Protein AF-A0A963I934-F1 (afdb_monomer)

Secondary structure (DSSP, 8-state):
---SS-S---S-SEE-GGGSEEEEE-SS-EETT------SHHHHHHHEEEEEEEEEEETTTTEEEEEEEEEEEE-SSEEEEEEE--GGGTTEEEEEEE-TT-----GGGTPPPHHHHSS-SS-EEEEEEEHHHHHHHHHTT-SEEETTEEEE-HHHHHHTT-EEEEEE-

pLDDT: mean 95.58, std 4.08, range [68.38, 98.81]

Nearest PDB structures (foldseek):
  2iwk-assembly1_B  TM=8.398E-01  e=1.180E-05  Achromobacter cycloclastes
  1fwx-assembly2_D  TM=7.943E-01  e=3.917E-06  Paracoccus denitrificans
  6y71-assembly1_A  TM=7.913E-01  e=1.051E-05  Stutzerimonas stutzeri
  6y7d-assembly1_B  TM=7.903E-01  e=2.509E-05  Stutzerimonas stutzeri

Solvent-accessible surface area (backbone atoms only — not comparable to full-atom values): 9008 Å² total; per-residue (Å²): 133,82,63,68,49,48,91,37,74,60,8,47,93,31,48,33,76,92,48,50,24,41,40,43,18,15,31,52,44,35,34,56,83,69,60,90,69,77,90,42,70,69,48,43,67,75,46,29,30,16,33,42,33,39,39,22,42,37,75,92,78,72,40,74,36,73,90,72,18,38,31,48,43,39,69,47,26,24,26,36,54,47,45,47,33,60,78,96,41,52,49,33,32,41,32,37,39,43,28,67,70,54,60,80,65,45,49,95,75,74,42,60,54,59,68,61,42,35,56,72,59,91,54,31,39,32,38,42,30,33,53,53,59,46,50,51,40,47,75,70,64,74,44,46,70,52,82,85,33,42,32,36,49,52,70,54,27,58,76,70,69,27,60,45,80,41,84,37,118

Sequence (169 aa):
VQNPLFRSDHGGAFVTPNTEYVVEAAQYPAPLDRKYRPLNQANFNAHWRGGVTYHRFDRDKGRIDPERSFTVVAPPYWQDLSDAGKGESFGFSFTNSLCSERYVGGIEQGRPPYEAGCSARDTDFLHVIDWKKAEAVVAAGKATKINGHWTIPLELSVKEGLLYLIPEA

Foldseek 3Di:
DDDLFADAWAQDQAAAVVRQWGKTWAQAWDFRLNDDDDQDPVCLQPGTWTWMKTFGADVVVRGTDQLLIEIEIHHRFRWHHKYADDDVRHQKIKIWTWQQLSDRDDVVVVDDDPVCSRVVDPWGWIKIFRVVLVSVCVVVVVFDDRSNGTYQYPVNCVVSVGIDIDTDD

Structure (mmCIF, N/CA/C/O backbone):
data_AF-A0A963I934-F1
#
_entry.id   AF-A0A963I934-F1
#
loop_
_atom_site.group_PDB
_atom_site.id
_atom_site.type_symbol
_atom_site.label_atom_id
_atom_site.label_alt_id
_atom_site.label_comp_id
_atom_site.label_asym_id
_atom_site.label_entity_id
_atom_site.label_seq_id
_atom_site.pdbx_PDB_ins_code
_atom_site.Cartn_x
_atom_site.Cartn_y
_atom_site.Cartn_z
_atom_site.occupancy
_atom_site.B_iso_or_equiv
_atom_site.auth_seq_id
_atom_site.auth_comp_id
_atom_site.auth_asym_id
_atom_site.auth_atom_id
_atom_site.pdbx_PDB_model_num
ATOM 1 N N . VAL A 1 1 ? -6.078 -14.825 7.018 1.00 80.81 1 VAL A N 1
ATOM 2 C CA . VAL A 1 1 ? -7.151 -14.566 6.023 1.00 80.81 1 VAL A CA 1
ATOM 3 C C . VAL A 1 1 ? -6.456 -14.300 4.699 1.00 80.81 1 VAL A C 1
ATOM 5 O O . VAL A 1 1 ? -5.396 -13.699 4.741 1.00 80.81 1 VAL A O 1
ATOM 8 N N . GLN A 1 2 ? -6.953 -14.790 3.561 1.00 88.81 2 GLN A N 1
ATOM 9 C CA . GLN A 1 2 ? -6.314 -14.492 2.272 1.00 88.81 2 GLN A CA 1
ATOM 10 C C . GLN A 1 2 ? -6.700 -13.082 1.815 1.00 88.81 2 GLN A C 1
ATOM 12 O O . GLN A 1 2 ? -7.890 -12.768 1.792 1.00 88.81 2 GLN A O 1
ATOM 17 N N . ASN A 1 3 ? -5.724 -12.264 1.412 1.00 93.50 3 ASN A N 1
ATOM 18 C CA . ASN A 1 3 ? -6.008 -10.960 0.827 1.00 93.50 3 ASN A CA 1
ATOM 19 C C . ASN A 1 3 ? -6.794 -11.119 -0.499 1.00 93.50 3 ASN A C 1
ATOM 21 O O . ASN A 1 3 ? -6.364 -11.858 -1.398 1.00 93.50 3 ASN A O 1
ATOM 25 N N . PRO A 1 4 ? -7.960 -10.461 -0.642 1.00 94.19 4 PRO A N 1
ATOM 26 C CA . PRO A 1 4 ? -8.814 -10.595 -1.822 1.00 94.19 4 PRO A CA 1
ATOM 27 C C . PRO A 1 4 ? -8.284 -9.844 -3.050 1.00 94.19 4 PRO A C 1
ATOM 29 O O . PRO A 1 4 ? -8.747 -10.105 -4.161 1.00 94.19 4 PRO A O 1
ATOM 32 N N . LEU A 1 5 ? -7.314 -8.942 -2.892 1.00 95.69 5 LEU A N 1
ATOM 33 C CA . LEU A 1 5 ? -6.742 -8.144 -3.978 1.00 95.69 5 LEU A CA 1
ATOM 34 C C . LEU A 1 5 ? -5.327 -8.597 -4.326 1.00 95.69 5 LEU A C 1
ATOM 36 O O . LEU A 1 5 ? -5.043 -8.900 -5.486 1.00 95.69 5 LEU A O 1
ATOM 40 N N . PHE A 1 6 ? -4.461 -8.705 -3.323 1.00 94.50 6 PHE A N 1
ATOM 41 C CA . PHE A 1 6 ? -3.043 -8.980 -3.521 1.00 94.50 6 PHE A CA 1
ATOM 42 C C . PHE A 1 6 ? -2.694 -10.446 -3.260 1.00 94.50 6 PHE A C 1
ATOM 44 O O . PHE A 1 6 ? -3.442 -11.202 -2.637 1.00 94.50 6 PHE A O 1
ATOM 51 N N . ARG A 1 7 ? -1.567 -10.879 -3.831 1.00 89.88 7 ARG A N 1
ATOM 52 C CA . ARG A 1 7 ? -1.010 -12.231 -3.641 1.00 89.88 7 ARG A CA 1
ATOM 53 C C . ARG A 1 7 ? 0.311 -12.221 -2.874 1.00 89.88 7 ARG A C 1
ATOM 55 O O . ARG A 1 7 ? 0.792 -13.293 -2.532 1.00 89.88 7 ARG A O 1
A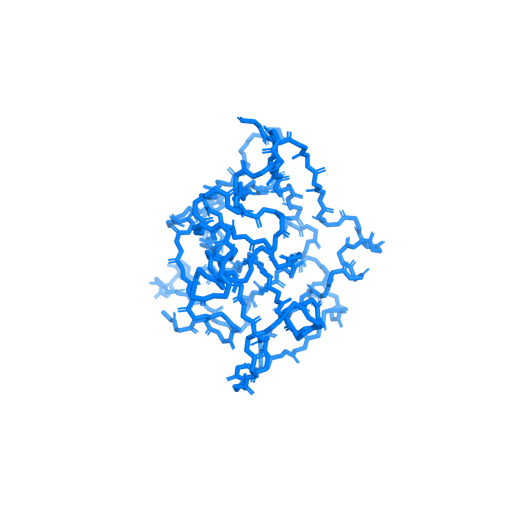TOM 62 N N . SER A 1 8 ? 0.879 -11.036 -2.666 1.00 92.25 8 SER A N 1
ATOM 63 C CA . SER A 1 8 ? 2.125 -10.813 -1.946 1.00 92.25 8 SER A CA 1
ATOM 64 C C . SER A 1 8 ? 1.827 -9.992 -0.698 1.00 92.25 8 SER A C 1
ATOM 66 O O . SER A 1 8 ? 1.044 -9.044 -0.780 1.00 92.25 8 SER A O 1
ATOM 68 N N . ASP A 1 9 ? 2.451 -10.379 0.406 1.00 90.44 9 ASP A N 1
ATOM 69 C CA . ASP A 1 9 ? 2.428 -9.720 1.708 1.00 90.44 9 ASP A CA 1
ATOM 70 C C . ASP A 1 9 ? 3.875 -9.667 2.209 1.00 90.44 9 ASP A C 1
ATOM 72 O O . ASP A 1 9 ? 4.613 -10.648 2.071 1.00 90.44 9 ASP A O 1
ATOM 76 N N . HIS A 1 10 ? 4.281 -8.521 2.746 1.00 90.75 10 HIS A N 1
ATOM 77 C CA . HIS A 1 10 ? 5.603 -8.349 3.341 1.00 90.75 10 HIS A CA 1
ATOM 78 C C . HIS A 1 10 ? 5.625 -7.368 4.500 1.00 90.75 10 HIS A C 1
ATOM 80 O O . HIS A 1 10 ? 6.384 -7.597 5.436 1.00 90.75 10 HIS A O 1
ATOM 86 N N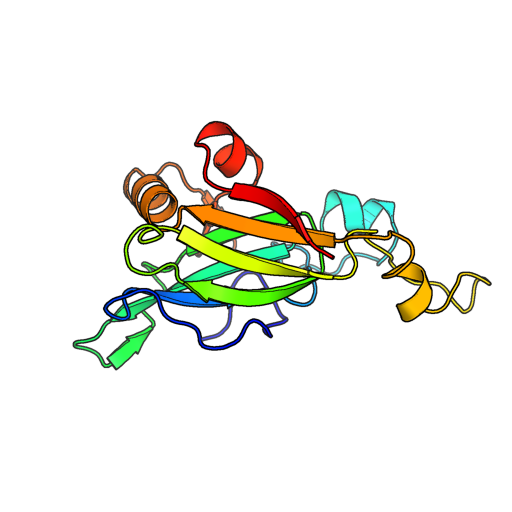 . GLY A 1 11 ? 4.811 -6.305 4.450 1.00 76.56 11 GLY A N 1
ATOM 87 C CA . GLY A 1 11 ? 4.990 -5.085 5.247 1.00 76.56 11 GLY A CA 1
ATOM 88 C C . GLY A 1 11 ? 4.933 -5.190 6.768 1.00 76.56 11 GLY A C 1
ATOM 89 O O . GLY A 1 11 ? 4.921 -4.159 7.429 1.00 76.56 11 GLY A O 1
ATOM 90 N N . GLY A 1 12 ? 4.950 -6.403 7.315 1.00 73.88 12 GLY A N 1
ATOM 91 C CA . GLY A 1 12 ? 5.021 -6.736 8.725 1.00 73.88 12 GLY A CA 1
ATOM 92 C C . GLY A 1 12 ? 3.654 -6.701 9.393 1.00 73.88 12 GLY A C 1
ATOM 93 O O . GLY A 1 12 ? 2.728 -6.044 8.935 1.00 73.88 12 GLY A O 1
ATOM 94 N N . ALA A 1 13 ? 3.520 -7.401 10.521 1.00 77.81 13 ALA A N 1
ATOM 95 C CA . ALA A 1 13 ? 2.281 -7.438 11.299 1.00 77.81 13 ALA A CA 1
ATOM 96 C C . ALA A 1 13 ? 2.137 -6.200 12.208 1.00 77.81 13 ALA A C 1
ATOM 98 O O . ALA A 1 13 ? 1.982 -6.321 13.426 1.00 77.81 13 ALA A O 1
ATOM 99 N N . PHE A 1 14 ? 2.228 -5.001 11.630 1.00 92.38 14 PHE A N 1
ATOM 100 C CA . PHE A 1 14 ? 2.048 -3.754 12.370 1.00 92.38 14 PHE A CA 1
ATOM 101 C C . PHE A 1 14 ? 0.572 -3.523 12.667 1.00 92.38 14 PHE A C 1
ATOM 103 O O . PHE A 1 14 ? -0.314 -3.919 11.908 1.00 92.38 14 PHE A O 1
ATOM 110 N N . VAL A 1 15 ? 0.298 -2.883 13.799 1.00 95.31 15 VAL A N 1
ATOM 111 C CA . VAL A 1 15 ? -1.068 -2.655 14.262 1.00 95.31 15 VAL A CA 1
ATOM 112 C C . VAL A 1 15 ? -1.277 -1.196 14.602 1.00 95.31 15 VAL A C 1
ATOM 114 O O . VAL A 1 15 ? -0.406 -0.547 15.185 1.00 95.31 15 VAL A O 1
ATOM 117 N N . THR A 1 16 ? -2.455 -0.679 14.270 1.00 96.38 16 THR A N 1
ATOM 118 C CA . THR A 1 16 ? -2.857 0.650 14.731 1.00 96.38 16 THR A CA 1
ATOM 119 C C . THR A 1 16 ? -2.993 0.667 16.255 1.00 96.38 16 THR A C 1
ATOM 121 O O . THR A 1 16 ? -3.159 -0.392 16.879 1.00 96.38 16 THR A O 1
ATOM 124 N N . PRO A 1 17 ? -2.945 1.845 16.904 1.00 95.00 17 PRO A N 1
ATOM 125 C CA . PRO A 1 17 ? -3.209 1.932 18.335 1.00 95.00 17 PRO A CA 1
ATOM 126 C C . PRO A 1 17 ? -4.549 1.287 18.702 1.00 95.00 17 PRO A C 1
ATOM 128 O O . PRO A 1 17 ? -5.512 1.343 17.942 1.00 95.00 17 PRO A O 1
ATOM 131 N N . ASN A 1 18 ? -4.581 0.618 19.856 1.00 93.38 18 ASN A N 1
ATOM 132 C CA . ASN A 1 18 ? -5.672 -0.263 20.296 1.00 93.38 18 ASN A CA 1
ATOM 133 C C . ASN A 1 18 ? -5.931 -1.496 19.412 1.00 93.38 18 ASN A C 1
ATOM 135 O O . ASN A 1 18 ? -6.910 -2.208 19.653 1.00 93.38 18 ASN A O 1
ATOM 139 N N . THR A 1 19 ? -5.048 -1.798 18.457 1.00 94.88 19 THR A N 1
ATOM 140 C CA . THR A 1 19 ? -5.185 -2.929 17.528 1.00 94.88 19 THR A CA 1
ATOM 141 C C . THR A 1 19 ? -6.525 -2.870 16.799 1.00 94.88 19 THR A C 1
ATOM 143 O O . THR A 1 19 ? -7.233 -3.865 16.699 1.00 94.88 19 THR A O 1
ATOM 146 N N . GLU A 1 20 ? -6.925 -1.682 16.337 1.00 96.12 20 GLU A N 1
ATOM 147 C CA . GLU A 1 20 ? -8.139 -1.566 15.522 1.00 96.12 20 GLU A CA 1
ATOM 148 C C . GLU A 1 20 ? -7.934 -2.258 14.172 1.00 96.12 20 GLU A C 1
ATOM 150 O O . GLU A 1 20 ? -8.813 -2.978 13.705 1.00 96.12 20 GLU A O 1
ATOM 155 N N . TYR A 1 21 ? -6.751 -2.091 13.582 1.00 97.19 21 TYR A N 1
ATOM 156 C CA . TYR A 1 21 ? -6.379 -2.708 12.320 1.00 97.19 21 TYR A CA 1
ATOM 157 C C . TYR A 1 21 ? -5.005 -3.368 12.406 1.00 97.19 21 TYR A C 1
ATOM 159 O O . TYR A 1 21 ? -4.090 -2.832 13.031 1.00 97.19 21 TYR A O 1
ATOM 167 N N . VAL A 1 22 ? -4.873 -4.511 11.735 1.00 96.25 22 VAL A N 1
ATOM 168 C CA . VAL A 1 22 ? -3.590 -5.092 11.326 1.00 96.25 22 VAL A CA 1
ATOM 169 C C . VAL A 1 22 ? -3.295 -4.589 9.916 1.00 96.25 22 VAL A C 1
ATOM 171 O O . VAL A 1 22 ? -4.159 -4.670 9.042 1.00 96.25 22 VAL A O 1
ATOM 174 N N . VAL A 1 23 ? -2.108 -4.037 9.704 1.00 96.19 23 VAL A N 1
ATOM 175 C CA . VAL A 1 23 ? -1.697 -3.438 8.433 1.00 96.19 23 VAL A CA 1
ATOM 176 C C . VAL A 1 23 ? -0.974 -4.492 7.595 1.00 96.19 23 VAL A C 1
ATOM 178 O O . VAL A 1 23 ? -0.084 -5.164 8.096 1.00 96.19 23 VAL A O 1
ATOM 181 N N . GLU A 1 24 ? -1.368 -4.642 6.333 1.00 95.62 24 GLU A N 1
ATOM 182 C CA . GLU A 1 24 ? -0.752 -5.551 5.359 1.00 95.62 24 GLU A CA 1
ATOM 183 C C . GLU A 1 24 ? -0.411 -4.766 4.085 1.00 95.62 24 GLU A C 1
ATOM 185 O O . GLU A 1 24 ? -1.310 -4.215 3.443 1.00 95.62 24 GLU A O 1
ATOM 190 N N . ALA A 1 25 ? 0.863 -4.718 3.698 1.00 95.88 25 ALA A N 1
ATOM 191 C CA . ALA A 1 25 ? 1.311 -4.026 2.489 1.00 95.88 25 ALA A CA 1
ATOM 192 C C . ALA A 1 25 ? 1.702 -5.010 1.378 1.00 95.88 25 ALA A C 1
ATOM 194 O O . ALA A 1 25 ? 2.336 -6.038 1.626 1.00 95.88 25 ALA A O 1
ATOM 195 N N . ALA A 1 26 ? 1.335 -4.675 0.139 1.00 95.19 26 ALA A N 1
ATOM 196 C CA . ALA A 1 26 ? 1.604 -5.511 -1.024 1.00 95.19 26 ALA A CA 1
ATOM 197 C C . ALA A 1 26 ? 3.031 -5.308 -1.561 1.00 95.19 26 ALA A C 1
ATOM 199 O O . ALA A 1 26 ? 3.281 -4.370 -2.317 1.00 95.19 26 ALA A O 1
ATOM 200 N N . GLN A 1 27 ? 3.947 -6.234 -1.256 1.00 95.44 27 GLN A N 1
ATOM 201 C CA . GLN A 1 27 ? 5.328 -6.141 -1.755 1.00 95.44 27 GLN A CA 1
ATOM 202 C C . GLN A 1 27 ? 5.429 -6.161 -3.258 1.00 95.44 27 GLN A C 1
ATOM 204 O O . GLN A 1 27 ? 6.128 -5.351 -3.845 1.00 95.44 27 GLN A O 1
ATOM 209 N N . TYR A 1 28 ? 4.711 -7.074 -3.898 1.00 95.44 28 TYR A N 1
ATOM 210 C CA . TYR A 1 28 ? 4.668 -7.109 -5.346 1.00 95.44 28 TYR A CA 1
ATOM 211 C C . TYR A 1 28 ? 3.287 -6.663 -5.799 1.00 95.44 28 TYR A C 1
ATOM 213 O O . TYR A 1 28 ? 2.288 -7.277 -5.399 1.00 95.44 28 TYR A O 1
ATOM 221 N N . PRO A 1 29 ? 3.205 -5.623 -6.646 1.00 96.0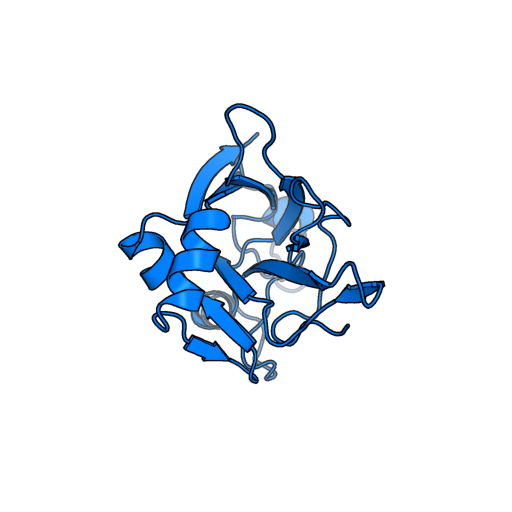0 29 PRO A N 1
ATOM 222 C CA . PRO A 1 29 ? 1.932 -5.171 -7.156 1.00 96.00 29 PRO A CA 1
ATOM 223 C C . PRO A 1 29 ? 1.312 -6.264 -8.028 1.00 96.00 29 PRO A C 1
ATOM 225 O O . PRO A 1 29 ? 1.998 -7.113 -8.607 1.00 96.00 29 PRO A O 1
ATOM 228 N N . ALA A 1 30 ? -0.008 -6.232 -8.159 1.00 95.81 30 ALA A N 1
ATOM 229 C CA . ALA A 1 30 ? -0.749 -7.208 -8.946 1.00 95.81 30 ALA A CA 1
ATOM 230 C C . ALA A 1 30 ? -1.968 -6.565 -9.621 1.00 95.81 30 ALA A C 1
ATOM 232 O O . ALA A 1 30 ? -2.429 -5.502 -9.192 1.00 95.81 30 ALA A O 1
ATOM 233 N N . PRO A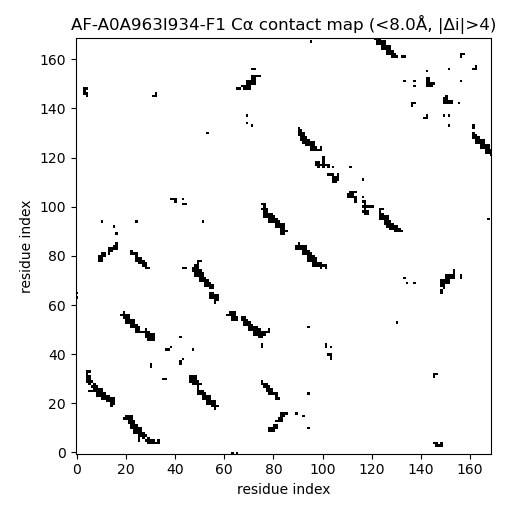 1 31 ? -2.533 -7.196 -10.665 1.00 96.38 31 PRO A N 1
ATOM 234 C CA . PRO A 1 31 ? -3.866 -6.853 -11.137 1.00 96.38 31 PRO A CA 1
ATOM 235 C C . PRO A 1 31 ? -4.906 -7.112 -10.042 1.00 96.38 31 PRO A C 1
ATOM 237 O O . PRO A 1 31 ? -5.045 -8.243 -9.573 1.00 96.38 31 PRO A O 1
ATOM 240 N N . LEU A 1 32 ? -5.662 -6.079 -9.658 1.00 95.31 32 LEU A N 1
ATOM 241 C CA . LEU A 1 32 ? -6.664 -6.164 -8.580 1.00 95.31 32 LEU A CA 1
ATOM 242 C C . LEU A 1 32 ? -7.808 -7.146 -8.899 1.00 95.31 32 LEU A C 1
ATOM 244 O O . LEU A 1 32 ? -8.451 -7.684 -8.001 1.00 95.31 32 LEU A O 1
ATOM 248 N N . ASP A 1 33 ? -8.044 -7.422 -10.184 1.00 92.94 33 ASP A N 1
ATOM 249 C CA . ASP A 1 33 ? -9.013 -8.420 -10.652 1.00 92.94 33 ASP A CA 1
ATOM 250 C C . ASP A 1 33 ? -8.495 -9.868 -10.571 1.00 92.94 33 ASP A C 1
ATOM 252 O O . ASP A 1 33 ? -9.217 -10.803 -10.919 1.00 92.94 33 ASP A O 1
ATOM 256 N N . ARG A 1 34 ? -7.242 -10.058 -10.131 1.00 92.25 34 ARG A N 1
ATOM 257 C CA . ARG A 1 34 ? -6.529 -11.338 -10.000 1.00 92.25 34 ARG A CA 1
ATOM 258 C C . ARG A 1 34 ? -6.405 -12.141 -11.297 1.00 92.25 34 ARG A C 1
ATOM 260 O O . ARG A 1 34 ? -6.003 -13.311 -11.235 1.00 92.25 34 ARG A O 1
ATOM 267 N N . LYS A 1 35 ? -6.720 -11.547 -12.450 1.00 93.06 35 LYS A N 1
ATOM 268 C CA . LYS A 1 35 ? -6.617 -12.203 -13.755 1.00 93.06 35 LYS A CA 1
ATOM 269 C C . LYS A 1 35 ? -5.172 -12.196 -14.232 1.00 93.06 35 LYS A C 1
ATOM 271 O O . LYS A 1 35 ? -4.414 -11.264 -13.970 1.00 93.06 35 LYS A O 1
ATOM 276 N N . TYR A 1 36 ? -4.802 -13.242 -14.966 1.00 94.44 36 TYR A N 1
ATOM 277 C CA . TYR A 1 36 ? -3.526 -13.254 -15.667 1.00 94.44 36 TYR A CA 1
ATOM 278 C C . TYR A 1 36 ? -3.506 -12.155 -16.728 1.00 94.44 36 TYR A C 1
ATOM 280 O O . TYR A 1 36 ? -4.469 -11.971 -17.476 1.00 94.44 36 TYR A O 1
ATOM 288 N N . ARG A 1 37 ? -2.384 -11.447 -16.799 1.00 95.19 37 ARG A N 1
ATOM 289 C CA . ARG A 1 37 ? -2.094 -10.442 -17.815 1.00 95.19 37 ARG A CA 1
ATOM 290 C C . ARG A 1 37 ? -0.620 -10.598 -18.201 1.00 95.19 37 ARG A C 1
ATOM 292 O O . ARG A 1 37 ? 0.197 -10.782 -17.298 1.00 95.19 37 ARG A O 1
ATOM 299 N N . PRO A 1 38 ? -0.254 -10.534 -19.493 1.00 95.69 38 PRO A N 1
ATOM 300 C CA . PRO A 1 38 ? 1.148 -10.595 -19.892 1.00 95.69 38 P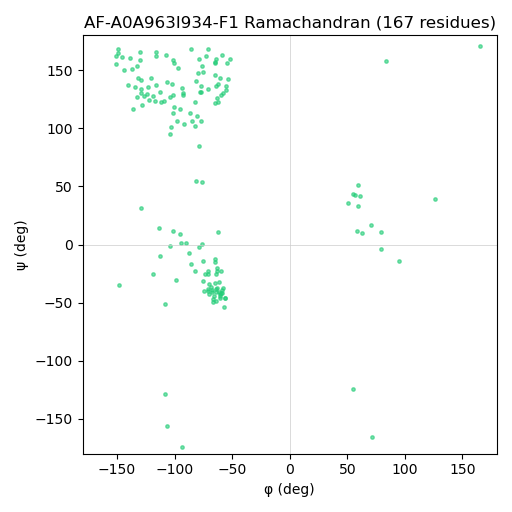RO A CA 1
ATOM 301 C C . PRO A 1 38 ? 1.948 -9.474 -19.226 1.00 95.69 38 PRO A C 1
ATOM 303 O O . PRO A 1 38 ? 1.532 -8.313 -19.278 1.00 95.69 38 PRO A O 1
ATOM 306 N N . LEU A 1 39 ? 3.084 -9.811 -18.617 1.00 94.50 39 LEU A N 1
ATOM 307 C CA . LEU A 1 39 ? 3.952 -8.828 -17.978 1.00 94.50 39 LEU A CA 1
ATOM 308 C C . LEU A 1 39 ? 4.748 -8.072 -19.048 1.00 94.50 39 LEU A C 1
ATOM 310 O O . LEU A 1 39 ? 5.668 -8.604 -19.659 1.00 94.50 39 LEU A O 1
ATOM 314 N N . ASN A 1 40 ? 4.363 -6.823 -19.285 1.00 95.00 40 ASN A N 1
ATOM 315 C CA . ASN A 1 40 ? 5.107 -5.847 -20.076 1.00 95.00 40 ASN A CA 1
ATOM 316 C C . ASN A 1 40 ? 4.821 -4.446 -19.519 1.00 95.00 40 ASN A C 1
ATOM 318 O O . ASN A 1 40 ? 3.905 -4.278 -18.714 1.00 95.00 40 ASN A O 1
ATOM 322 N N . GLN A 1 41 ? 5.580 -3.434 -19.946 1.00 95.62 41 GLN A N 1
ATOM 323 C CA . GLN A 1 41 ? 5.484 -2.097 -19.353 1.00 95.62 41 GLN A CA 1
ATOM 324 C C . GLN A 1 41 ? 4.084 -1.478 -19.489 1.00 95.62 41 GLN A C 1
ATOM 326 O O . GLN A 1 41 ? 3.574 -0.894 -18.534 1.00 95.62 41 GLN A O 1
ATOM 331 N N . ALA A 1 42 ? 3.447 -1.619 -20.655 1.00 96.94 42 ALA A N 1
ATOM 332 C CA . ALA A 1 42 ? 2.118 -1.064 -20.901 1.00 96.94 42 ALA A CA 1
ATOM 333 C C . ALA A 1 42 ? 1.067 -1.709 -19.984 1.00 96.94 42 ALA A C 1
ATOM 335 O O . ALA A 1 42 ? 0.322 -1.010 -19.295 1.00 96.94 42 ALA A O 1
ATOM 336 N N . ASN A 1 43 ? 1.067 -3.040 -19.908 1.00 97.25 43 ASN A N 1
ATOM 337 C CA . ASN A 1 43 ? 0.156 -3.803 -19.065 1.00 97.25 43 ASN A CA 1
ATOM 338 C C . ASN A 1 43 ? 0.404 -3.550 -17.578 1.00 97.25 43 ASN A C 1
ATOM 340 O O . ASN A 1 43 ? -0.560 -3.336 -16.844 1.00 97.25 43 ASN A O 1
ATOM 344 N N . PHE A 1 44 ? 1.667 -3.527 -17.141 1.00 97.19 44 PHE A N 1
ATOM 345 C CA . PHE A 1 44 ? 2.042 -3.207 -15.764 1.00 97.19 44 PHE A CA 1
ATOM 346 C C . PHE A 1 44 ? 1.493 -1.836 -15.373 1.00 97.19 44 PHE A C 1
ATOM 348 O O . PHE A 1 44 ? 0.826 -1.681 -14.354 1.00 97.19 44 PHE A O 1
ATOM 355 N N . ASN A 1 45 ? 1.650 -0.846 -16.248 1.00 96.38 45 ASN A N 1
ATOM 356 C CA . ASN A 1 45 ? 1.172 0.498 -15.977 1.00 96.38 45 ASN A CA 1
ATOM 357 C C . ASN A 1 45 ? -0.358 0.608 -15.931 1.00 96.38 45 ASN A C 1
ATOM 359 O O . ASN A 1 45 ? -0.902 1.314 -15.074 1.00 96.38 45 ASN A O 1
ATOM 363 N N . ALA A 1 46 ? -1.044 -0.101 -16.822 1.00 96.12 46 ALA A N 1
ATOM 364 C CA . ALA A 1 46 ? -2.495 -0.067 -16.918 1.00 96.12 46 ALA A CA 1
ATOM 365 C C . ALA A 1 46 ? -3.187 -0.847 -15.793 1.00 96.12 46 ALA A C 1
ATOM 367 O O . ALA A 1 46 ? -4.206 -0.394 -15.275 1.00 96.12 46 ALA A O 1
ATOM 368 N N . HIS A 1 47 ? -2.653 -2.011 -15.416 1.00 96.31 47 HIS A N 1
ATOM 369 C CA . HIS A 1 47 ? -3.411 -2.996 -14.645 1.00 96.31 47 HIS A CA 1
ATOM 370 C C . HIS A 1 47 ? -2.834 -3.322 -13.273 1.00 96.31 47 HIS A C 1
ATOM 372 O O . HIS A 1 47 ? -3.602 -3.739 -12.410 1.00 96.31 47 HIS A O 1
ATOM 378 N N . TRP A 1 48 ? -1.530 -3.151 -13.046 1.00 97.50 48 TRP A N 1
ATOM 379 C CA . TRP A 1 48 ? -0.942 -3.463 -11.749 1.00 97.50 48 TRP A CA 1
ATOM 380 C C . TRP A 1 48 ? -1.170 -2.304 -10.802 1.00 97.50 48 TRP A C 1
ATOM 382 O O . TRP A 1 48 ? -1.055 -1.136 -11.182 1.00 97.50 48 TRP A O 1
ATOM 392 N N . ARG A 1 49 ? -1.462 -2.630 -9.552 1.00 97.56 49 ARG A N 1
ATOM 393 C CA . ARG A 1 49 ? -1.481 -1.674 -8.453 1.00 97.56 49 ARG A CA 1
ATOM 394 C C . ARG A 1 49 ? -0.812 -2.289 -7.239 1.00 97.56 49 ARG A C 1
ATOM 396 O O . ARG A 1 49 ? -0.816 -3.510 -7.084 1.00 97.56 49 ARG A O 1
ATOM 403 N N . GLY A 1 50 ? -0.229 -1.419 -6.433 1.00 97.12 50 GLY A N 1
ATOM 404 C CA . GLY A 1 50 ? 0.158 -1.718 -5.069 1.00 97.12 50 GLY A CA 1
ATOM 405 C C . GLY A 1 50 ? -0.960 -1.316 -4.111 1.00 97.12 50 GLY A C 1
ATOM 406 O O . GLY A 1 50 ? -2.039 -0.875 -4.534 1.00 97.12 50 GLY A O 1
ATOM 407 N N . GLY A 1 51 ? -0.709 -1.419 -2.816 1.00 96.88 51 GLY A N 1
ATOM 408 C CA . GLY A 1 51 ? -1.649 -0.925 -1.819 1.00 96.88 51 GLY A CA 1
ATOM 409 C C . GLY A 1 51 ? -1.385 -1.428 -0.414 1.00 96.88 51 GLY A C 1
ATOM 410 O O . GLY A 1 51 ? -0.581 -2.331 -0.189 1.00 96.88 51 GLY A O 1
ATOM 411 N N . VAL A 1 52 ? -2.123 -0.831 0.517 1.00 97.69 52 VAL A N 1
ATOM 412 C CA . VAL A 1 52 ? -2.081 -1.153 1.942 1.00 97.69 52 VAL A CA 1
ATOM 413 C C . VAL A 1 52 ? -3.479 -1.561 2.383 1.00 97.69 52 VAL A C 1
ATOM 415 O O . VAL A 1 52 ? -4.460 -0.847 2.161 1.00 97.69 52 VAL A O 1
ATOM 418 N N . THR A 1 53 ? -3.583 -2.753 2.956 1.00 97.56 53 THR A N 1
ATOM 419 C CA . THR A 1 53 ? -4.818 -3.340 3.468 1.00 97.56 53 THR A CA 1
ATOM 420 C C . THR A 1 53 ? -4.856 -3.194 4.979 1.00 97.56 53 THR A C 1
ATOM 422 O O . THR A 1 53 ? -3.921 -3.567 5.678 1.00 97.56 53 THR A O 1
ATOM 425 N N . TYR A 1 54 ? -5.964 -2.666 5.479 1.00 97.62 54 TYR A N 1
ATOM 426 C CA . TYR A 1 54 ? -6.250 -2.524 6.895 1.00 97.62 54 TYR A CA 1
ATOM 427 C C . TYR A 1 54 ? -7.233 -3.622 7.273 1.00 97.62 54 TYR A C 1
ATOM 429 O O . TYR A 1 54 ? -8.434 -3.533 6.999 1.00 97.62 54 TYR A O 1
ATOM 437 N N . HIS A 1 55 ? -6.717 -4.682 7.887 1.00 97.25 55 HIS A N 1
ATOM 438 C CA . HIS A 1 55 ? -7.528 -5.785 8.378 1.00 97.25 55 HIS A CA 1
ATOM 439 C C . HIS A 1 55 ? -8.140 -5.427 9.715 1.00 97.25 55 HIS A C 1
ATOM 441 O O . HIS A 1 55 ? -7.421 -5.334 10.710 1.00 97.25 55 HIS A O 1
ATOM 447 N N . ARG A 1 56 ? -9.461 -5.237 9.760 1.00 97.44 56 ARG A N 1
ATOM 448 C CA . ARG A 1 56 ? -10.150 -4.948 11.019 1.00 97.44 56 ARG A CA 1
ATOM 449 C C . ARG A 1 56 ? -9.922 -6.108 11.975 1.00 97.44 56 ARG A C 1
ATOM 451 O O . ARG A 1 56 ? -10.190 -7.249 11.612 1.00 97.44 56 ARG A O 1
ATOM 458 N N . PHE A 1 57 ? -9.469 -5.833 13.191 1.00 97.19 57 PHE A N 1
ATOM 459 C CA . PHE A 1 57 ? -9.330 -6.863 14.213 1.00 97.19 57 PHE A CA 1
ATOM 460 C C . PHE A 1 57 ? -10.507 -6.796 15.193 1.00 97.19 57 PHE A C 1
ATOM 462 O O . PHE A 1 57 ? -10.742 -5.782 15.852 1.00 97.19 57 PHE A O 1
ATOM 469 N N . ASP A 1 58 ? -11.281 -7.878 15.268 1.00 96.88 58 ASP A N 1
ATOM 470 C CA . ASP A 1 58 ? -12.321 -8.072 16.273 1.00 96.88 58 ASP A CA 1
ATOM 471 C C . ASP A 1 58 ? -11.661 -8.656 17.525 1.00 96.88 58 ASP A C 1
ATOM 473 O O . ASP A 1 58 ? -11.251 -9.820 17.549 1.00 96.88 58 ASP A O 1
ATOM 477 N N . ARG A 1 59 ? -11.518 -7.818 18.556 1.00 94.19 59 ARG A N 1
ATOM 478 C CA . ARG A 1 59 ? -10.845 -8.182 19.808 1.00 94.19 59 ARG A CA 1
ATOM 479 C C . ARG A 1 59 ? -11.648 -9.180 20.632 1.00 94.19 59 ARG A C 1
ATOM 481 O O . ARG A 1 59 ? -11.043 -10.047 21.254 1.00 94.19 59 ARG A O 1
ATOM 488 N N . ASP A 1 60 ? -12.973 -9.088 20.598 1.00 95.69 60 ASP A N 1
ATOM 489 C CA . ASP A 1 60 ? -13.850 -9.974 21.365 1.00 95.69 60 ASP A CA 1
ATOM 490 C C . ASP A 1 60 ? -13.838 -11.384 20.769 1.00 95.69 60 ASP A C 1
ATOM 492 O O . ASP A 1 60 ? -13.811 -12.379 21.492 1.00 95.69 60 ASP A O 1
ATOM 496 N N . LYS A 1 61 ? -13.799 -11.482 19.434 1.00 96.56 61 LYS A N 1
ATOM 497 C CA . LYS A 1 61 ? -13.681 -12.762 18.715 1.00 96.56 61 LYS A CA 1
ATOM 498 C C . LYS A 1 61 ? -12.236 -13.214 18.491 1.00 96.56 61 LYS A C 1
ATOM 500 O O . LYS A 1 61 ? -12.032 -14.315 17.980 1.00 96.56 61 LYS A O 1
ATOM 505 N N . GLY A 1 62 ? -11.251 -12.373 18.809 1.00 95.44 62 GLY A N 1
ATOM 506 C CA . GLY A 1 62 ? -9.822 -12.643 18.639 1.00 95.44 62 GLY A CA 1
ATOM 507 C C . GLY A 1 62 ? -9.397 -12.932 17.195 1.00 95.44 62 GLY A C 1
ATOM 508 O O . GLY A 1 62 ? -8.522 -13.768 16.974 1.00 95.44 62 GLY A O 1
ATOM 509 N N . ARG A 1 63 ? -10.034 -12.311 16.193 1.00 95.88 63 ARG A N 1
ATOM 510 C CA . ARG A 1 63 ? -9.770 -12.600 14.771 1.00 95.88 63 ARG A CA 1
ATOM 511 C C . ARG A 1 63 ? -10.027 -11.404 13.862 1.00 95.88 63 ARG A C 1
ATOM 513 O O . ARG A 1 63 ? -10.743 -10.477 14.223 1.00 95.88 63 ARG A O 1
ATOM 520 N N . ILE A 1 64 ? -9.478 -11.462 12.650 1.00 96.56 64 ILE A N 1
ATOM 521 C CA . ILE A 1 64 ? -9.775 -10.484 11.596 1.00 96.56 64 ILE A CA 1
ATOM 522 C C . ILE A 1 64 ? -11.266 -10.551 11.228 1.00 96.56 64 ILE A C 1
ATOM 524 O O . ILE A 1 64 ? -11.820 -11.645 11.100 1.00 96.56 64 ILE A O 1
ATOM 528 N N . ASP A 1 65 ? -11.882 -9.387 11.032 1.00 97.06 65 ASP A N 1
ATOM 529 C CA . ASP A 1 65 ? -13.227 -9.179 10.495 1.00 97.06 65 ASP A CA 1
ATOM 530 C C . ASP A 1 65 ? -13.130 -8.700 9.033 1.00 97.06 65 ASP A C 1
ATOM 532 O O . ASP A 1 65 ? -12.963 -7.502 8.786 1.00 97.06 65 ASP A O 1
ATOM 536 N N . PRO A 1 66 ? -13.227 -9.610 8.045 1.00 96.06 66 PRO A N 1
ATOM 537 C CA . PRO A 1 66 ? -13.030 -9.264 6.640 1.00 96.06 66 PRO A CA 1
ATOM 538 C C . PRO A 1 66 ? -14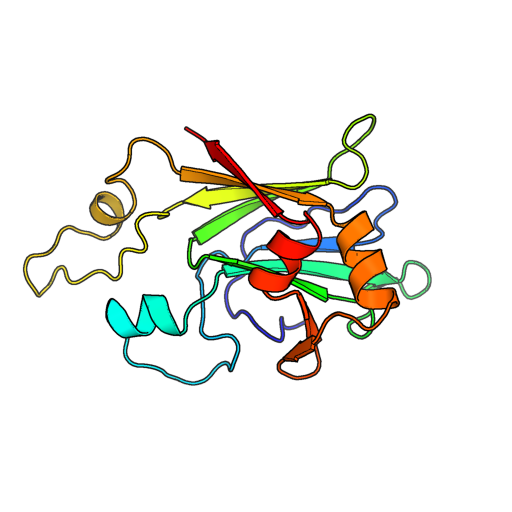.068 -8.281 6.090 1.00 96.06 66 PRO A C 1
ATOM 540 O O . PRO A 1 66 ? -13.774 -7.569 5.136 1.00 96.06 66 PRO A O 1
ATOM 543 N N . GLU A 1 67 ? -15.272 -8.227 6.667 1.00 95.75 67 GLU A N 1
ATOM 544 C CA . GLU A 1 67 ? -16.362 -7.376 6.168 1.00 95.75 67 GLU A CA 1
ATOM 545 C C . GLU A 1 67 ? -16.131 -5.893 6.471 1.00 95.75 67 GLU A C 1
ATOM 547 O O . GLU A 1 67 ? -16.641 -5.018 5.764 1.00 95.75 67 GLU A O 1
ATOM 552 N N . ARG A 1 68 ? -15.345 -5.623 7.517 1.00 96.81 68 ARG A N 1
ATOM 553 C CA . ARG A 1 68 ? -14.956 -4.284 7.968 1.00 96.81 68 ARG A CA 1
ATOM 554 C C . ARG A 1 68 ? -13.522 -3.912 7.593 1.00 96.81 68 ARG A C 1
ATOM 556 O O . ARG A 1 68 ? -13.089 -2.803 7.898 1.00 96.81 68 ARG A O 1
ATOM 563 N N . SER A 1 69 ? -12.794 -4.817 6.948 1.00 98.00 69 SER A N 1
ATOM 564 C CA . SER A 1 69 ? -11.478 -4.545 6.379 1.00 98.00 69 SER A CA 1
ATOM 565 C C . SER A 1 69 ? -11.596 -3.755 5.078 1.00 98.00 69 SER A C 1
ATOM 567 O O . SER A 1 69 ? -12.590 -3.857 4.356 1.00 98.00 69 SER A O 1
ATOM 569 N N . PHE A 1 70 ? -10.558 -2.993 4.747 1.00 98.62 70 PHE A N 1
ATOM 570 C CA . PHE A 1 70 ? -10.500 -2.237 3.499 1.00 98.62 70 PHE A CA 1
ATOM 571 C C . PHE A 1 70 ? -9.068 -2.083 2.990 1.00 98.62 70 PHE A C 1
ATOM 573 O O . PHE A 1 70 ? -8.108 -2.296 3.724 1.00 98.62 70 PHE A O 1
ATOM 580 N N . THR A 1 71 ? -8.918 -1.697 1.726 1.00 98.19 71 THR A N 1
ATOM 581 C CA . THR A 1 71 ? -7.621 -1.422 1.098 1.00 98.19 71 THR A CA 1
ATOM 582 C C . THR A 1 71 ? -7.574 -0.008 0.538 1.00 98.19 71 THR A C 1
ATOM 584 O O . THR A 1 71 ? -8.494 0.419 -0.162 1.00 98.19 71 THR A O 1
ATOM 587 N N . VAL A 1 72 ? -6.464 0.686 0.786 1.00 98.62 72 VAL A N 1
ATOM 588 C CA . VAL A 1 72 ? -6.081 1.918 0.088 1.00 98.62 72 VAL A CA 1
ATOM 589 C C . VAL A 1 72 ? -5.144 1.543 -1.056 1.00 98.62 72 VAL A C 1
ATOM 591 O O . VAL A 1 72 ? -4.068 0.986 -0.836 1.00 98.62 72 VAL A O 1
ATOM 594 N N . VAL A 1 73 ? -5.570 1.807 -2.292 1.00 98.31 73 VAL A N 1
ATOM 595 C CA . VAL A 1 73 ? -4.792 1.479 -3.494 1.00 98.31 73 VAL A CA 1
ATOM 596 C C . VAL A 1 73 ? -3.659 2.486 -3.682 1.00 98.31 73 VAL A C 1
ATOM 598 O O . VAL A 1 73 ? -3.871 3.695 -3.584 1.00 98.31 73 VAL A O 1
ATOM 601 N N . ALA A 1 74 ? -2.475 1.979 -4.019 1.00 97.44 74 ALA A N 1
ATOM 602 C CA . ALA A 1 74 ? -1.283 2.759 -4.330 1.00 97.44 74 ALA A CA 1
ATOM 603 C C . ALA A 1 74 ? -0.844 2.540 -5.795 1.00 97.44 74 ALA A C 1
ATOM 605 O O . ALA A 1 74 ? -1.293 1.590 -6.460 1.00 97.44 74 ALA A O 1
ATOM 606 N N . PRO A 1 75 ? 0.044 3.396 -6.339 1.00 96.88 75 PRO A N 1
ATOM 607 C CA . PRO A 1 75 ? 0.745 3.096 -7.586 1.00 96.88 75 PRO A CA 1
ATOM 608 C C . PRO A 1 75 ? 1.433 1.716 -7.537 1.00 96.88 75 PRO A C 1
ATOM 610 O O . PRO A 1 75 ? 1.668 1.186 -6.450 1.00 96.88 75 PRO A O 1
ATOM 613 N N . PRO A 1 76 ? 1.763 1.105 -8.692 1.00 96.62 76 PRO A N 1
ATOM 614 C CA . PRO A 1 76 ? 2.409 -0.209 -8.746 1.00 96.62 76 PRO A CA 1
ATOM 615 C C . PRO A 1 76 ? 3.903 -0.147 -8.393 1.00 96.62 76 PRO A C 1
ATOM 617 O O . PRO A 1 76 ? 4.753 -0.571 -9.174 1.00 96.62 76 PRO A O 1
ATOM 620 N N . TYR A 1 77 ? 4.207 0.424 -7.234 1.00 96.56 77 TYR A N 1
ATOM 621 C CA . TYR A 1 77 ? 5.500 0.324 -6.567 1.00 96.56 77 TYR A CA 1
ATOM 622 C C . TYR A 1 77 ? 5.527 -0.950 -5.731 1.00 96.56 77 TYR A C 1
ATOM 624 O O . TYR A 1 77 ? 4.487 -1.594 -5.559 1.00 96.56 77 TYR A O 1
ATOM 632 N N . TRP A 1 78 ? 6.701 -1.327 -5.241 1.00 95.94 78 TRP A N 1
ATOM 633 C CA . TRP A 1 78 ? 6.819 -2.458 -4.335 1.00 95.94 78 TRP A CA 1
ATOM 634 C C . TRP A 1 78 ? 6.725 -1.918 -2.911 1.00 95.94 78 TRP A C 1
ATOM 636 O O . TRP A 1 78 ? 7.652 -1.258 -2.454 1.00 95.94 78 TRP A O 1
ATOM 646 N N . GLN A 1 79 ? 5.581 -2.093 -2.239 1.00 96.31 79 GLN A N 1
ATOM 647 C CA . GLN A 1 79 ? 5.422 -1.596 -0.869 1.00 96.31 79 GLN A CA 1
ATOM 648 C C . GLN A 1 79 ? 6.131 -2.513 0.116 1.00 96.31 79 GLN A C 1
ATOM 650 O O . GLN A 1 79 ? 5.938 -3.722 0.101 1.00 96.31 79 GLN A O 1
ATOM 655 N N . ASP A 1 80 ? 6.922 -1.939 1.001 1.00 94.38 80 ASP A N 1
ATOM 656 C CA . ASP A 1 80 ? 7.749 -2.714 1.905 1.00 94.38 80 ASP A CA 1
ATOM 657 C C . ASP A 1 80 ? 7.190 -2.637 3.335 1.00 94.38 80 ASP A C 1
ATOM 659 O O . ASP A 1 80 ? 6.005 -2.915 3.545 1.00 94.38 80 ASP A O 1
ATOM 663 N N . LEU A 1 81 ? 8.008 -2.293 4.322 1.00 95.31 81 LEU A N 1
ATOM 664 C CA . LEU A 1 81 ? 7.648 -2.211 5.728 1.00 95.31 81 LEU A CA 1
ATOM 665 C C . LEU A 1 81 ? 6.613 -1.120 6.007 1.00 95.31 81 LEU A C 1
ATOM 667 O O . LEU A 1 81 ? 6.589 -0.052 5.396 1.00 95.31 81 LEU A O 1
ATOM 671 N N . SER A 1 82 ? 5.743 -1.397 6.973 1.00 96.19 82 SER A N 1
ATOM 672 C CA . SER A 1 82 ? 4.755 -0.442 7.466 1.00 96.19 82 SER A CA 1
ATOM 673 C C . SER A 1 82 ? 4.989 -0.082 8.934 1.00 96.19 82 SER A C 1
ATOM 675 O O . SER A 1 82 ? 5.658 -0.801 9.653 1.00 96.19 82 SER A O 1
ATOM 677 N N . ASP A 1 83 ? 4.414 1.013 9.420 1.00 95.81 83 ASP A N 1
ATOM 678 C CA . ASP A 1 83 ? 4.129 1.218 10.846 1.00 95.81 83 ASP A CA 1
ATOM 679 C C . ASP A 1 83 ? 2.898 2.122 10.985 1.00 95.81 83 ASP A C 1
ATOM 681 O O . ASP A 1 83 ? 2.546 2.902 10.093 1.00 95.81 83 ASP A O 1
ATOM 685 N N . ALA A 1 84 ? 2.213 2.016 12.116 1.00 96.31 84 ALA A N 1
ATOM 686 C CA . ALA A 1 84 ? 1.110 2.895 12.450 1.00 96.31 84 ALA A CA 1
ATOM 687 C C . ALA A 1 84 ? 1.600 4.077 13.290 1.00 96.31 84 ALA A C 1
ATOM 689 O O . ALA A 1 84 ? 2.325 3.918 14.278 1.00 96.31 84 ALA A O 1
ATOM 690 N N . GLY A 1 85 ? 1.130 5.267 12.928 1.00 96.31 85 GLY A N 1
ATOM 691 C CA . GLY A 1 85 ? 1.356 6.486 13.682 1.00 96.31 85 GLY A CA 1
ATOM 692 C C . GLY A 1 85 ? 0.791 6.405 15.101 1.00 96.31 85 GLY A C 1
ATOM 693 O O . GLY A 1 85 ? -0.262 5.813 15.365 1.00 96.31 85 GLY A O 1
ATOM 694 N N . LYS A 1 86 ? 1.527 7.010 16.030 1.00 94.12 86 LYS A N 1
ATOM 695 C CA . LYS A 1 86 ? 1.258 7.068 17.474 1.00 94.12 86 LYS A CA 1
ATOM 696 C C . LYS A 1 86 ? 1.361 8.525 17.939 1.00 94.12 86 LYS A C 1
ATOM 698 O O . LYS A 1 86 ? 2.007 9.342 17.276 1.00 94.12 86 LYS A O 1
ATOM 703 N N . GLY A 1 87 ? 0.745 8.847 19.078 1.00 95.25 87 GLY A N 1
ATOM 704 C CA . GLY A 1 87 ? 0.740 10.215 19.615 1.00 95.25 87 GLY A CA 1
ATOM 705 C C . GLY A 1 87 ? 0.210 11.216 18.585 1.00 95.25 87 GLY A C 1
ATOM 706 O O . GLY A 1 87 ? -0.861 11.001 18.026 1.00 95.25 87 GLY A O 1
ATOM 707 N N . GLU A 1 88 ? 0.997 12.245 18.274 1.00 96.00 88 GLU A N 1
ATOM 708 C CA . GLU A 1 88 ? 0.653 13.304 17.305 1.00 96.00 88 GLU A CA 1
ATOM 709 C C . GLU A 1 88 ? 0.391 12.800 15.876 1.00 96.00 88 GLU A C 1
ATOM 711 O O . GLU A 1 88 ? -0.295 13.456 15.100 1.00 96.00 88 GLU A O 1
ATOM 716 N N . SER A 1 89 ? 0.921 11.627 15.517 1.00 97.00 89 SER A N 1
ATOM 717 C CA . SER A 1 89 ? 0.694 10.999 14.205 1.00 97.00 89 SER A CA 1
ATOM 718 C C . SER A 1 89 ? -0.451 9.981 14.212 1.00 97.00 89 SER A C 1
ATOM 720 O O . SER A 1 89 ? -0.637 9.246 13.241 1.00 97.00 89 SER A O 1
ATOM 722 N N . PHE A 1 90 ? -1.222 9.896 15.303 1.00 97.19 90 PHE A N 1
ATOM 723 C CA . PHE A 1 90 ? -2.385 9.018 15.366 1.00 97.19 90 PHE A CA 1
ATOM 724 C C . PHE A 1 90 ? -3.359 9.305 14.216 1.00 97.19 90 PHE A C 1
ATOM 726 O O . PHE A 1 90 ? -3.665 10.453 13.907 1.00 97.19 90 PHE A O 1
ATOM 733 N N . GLY A 1 91 ? -3.861 8.235 13.600 1.00 97.25 91 GLY A N 1
ATOM 734 C CA . GLY A 1 91 ? -4.702 8.306 12.404 1.00 97.25 91 GLY A CA 1
ATOM 735 C C . GLY A 1 91 ? -3.929 8.148 11.097 1.00 97.25 91 GLY A C 1
ATOM 736 O O . GLY A 1 91 ? -4.545 7.826 10.084 1.00 97.25 91 GLY A O 1
ATOM 737 N N . PHE A 1 92 ? -2.596 8.250 11.133 1.00 98.38 92 PHE A N 1
ATOM 738 C CA . PHE A 1 92 ? -1.734 7.951 9.994 1.00 98.38 92 PHE A CA 1
ATOM 739 C C . PHE A 1 92 ? -1.083 6.572 10.094 1.00 98.38 92 PHE A C 1
ATOM 741 O O . PHE A 1 92 ? -0.922 5.998 11.173 1.00 98.38 92 PHE A O 1
ATOM 748 N N . SER A 1 93 ? -0.711 6.028 8.945 1.00 97.75 93 SER A N 1
ATOM 749 C CA . SER A 1 93 ? 0.211 4.908 8.800 1.00 97.75 93 SER A CA 1
ATOM 750 C C . SER A 1 93 ? 1.233 5.244 7.728 1.00 97.75 93 SER A C 1
ATOM 752 O O . SER A 1 93 ? 0.949 6.011 6.807 1.00 97.75 93 SER A O 1
ATOM 754 N N . PHE A 1 94 ? 2.395 4.631 7.842 1.00 97.62 94 PHE A N 1
ATOM 755 C CA . PHE A 1 94 ? 3.560 4.893 7.021 1.00 97.62 94 PHE A CA 1
ATOM 756 C C . PHE A 1 94 ? 3.974 3.579 6.380 1.00 97.62 94 PHE A C 1
ATOM 758 O O . PHE A 1 94 ? 4.088 2.591 7.096 1.00 97.62 94 PHE A O 1
ATOM 765 N N . THR A 1 95 ? 4.168 3.555 5.066 1.00 97.69 95 THR A N 1
ATOM 766 C CA . THR A 1 95 ? 4.641 2.368 4.344 1.00 97.69 95 THR A CA 1
ATOM 767 C C . THR A 1 95 ? 5.705 2.787 3.340 1.00 97.69 95 THR A C 1
ATOM 769 O O . THR A 1 95 ? 5.397 3.554 2.421 1.00 97.69 95 THR A O 1
ATOM 772 N N . ASN A 1 96 ? 6.943 2.319 3.500 1.00 96.62 96 ASN A N 1
ATOM 773 C CA . ASN A 1 96 ? 7.999 2.616 2.531 1.00 96.62 96 ASN A CA 1
ATOM 774 C C . ASN A 1 96 ? 7.755 1.857 1.223 1.00 96.62 96 ASN A C 1
ATOM 776 O O . ASN A 1 96 ? 6.894 0.973 1.117 1.00 96.62 96 ASN A O 1
ATOM 780 N N . SER A 1 97 ? 8.496 2.220 0.187 1.00 96.06 97 SER A N 1
ATOM 781 C CA . SER A 1 97 ? 8.496 1.460 -1.053 1.00 96.06 97 SER A CA 1
ATOM 782 C C . SER A 1 97 ? 9.884 1.329 -1.632 1.00 96.06 97 SER A C 1
ATOM 784 O O . SER A 1 97 ? 10.776 2.105 -1.316 1.00 96.06 97 SER A O 1
ATOM 786 N N . LEU A 1 98 ? 10.017 0.337 -2.498 1.00 94.00 98 LEU A N 1
ATOM 787 C CA . LEU A 1 98 ? 11.155 0.155 -3.373 1.00 94.00 98 LEU A CA 1
ATOM 788 C C . LEU A 1 98 ? 10.670 -0.068 -4.813 1.00 94.00 98 LEU A C 1
ATOM 790 O O . LEU A 1 98 ? 9.480 -0.310 -5.062 1.00 94.00 98 LEU A O 1
ATOM 794 N N . CYS A 1 99 ? 11.572 0.038 -5.784 1.00 96.00 99 CYS A N 1
ATOM 795 C CA . CYS A 1 99 ? 11.253 -0.116 -7.203 1.00 96.00 99 CYS A CA 1
ATOM 796 C C . CYS A 1 99 ? 10.149 0.845 -7.705 1.00 96.00 99 CYS A C 1
ATOM 798 O O . CYS A 1 99 ? 9.239 0.451 -8.458 1.00 96.00 99 CYS A O 1
ATOM 800 N N . SER A 1 100 ? 10.178 2.124 -7.310 1.00 96.50 100 SER A N 1
ATOM 801 C CA . SER A 1 100 ? 9.231 3.132 -7.819 1.00 96.50 100 SER A CA 1
ATOM 802 C C . SER A 1 100 ? 9.382 3.403 -9.325 1.00 96.50 100 SER A C 1
ATOM 804 O O . SER A 1 100 ? 8.512 4.013 -9.965 1.00 96.50 100 SER A O 1
ATOM 806 N N . GLU A 1 101 ? 10.467 2.929 -9.932 1.00 96.50 101 GLU A N 1
ATOM 807 C CA . GLU A 1 101 ? 10.733 2.905 -11.368 1.00 96.50 101 GLU A CA 1
ATOM 808 C C . GLU A 1 101 ? 9.740 2.040 -12.132 1.00 96.50 101 GLU A C 1
ATOM 810 O O . GLU A 1 101 ? 9.573 2.241 -13.337 1.00 96.50 101 GLU A O 1
ATOM 815 N N . ARG A 1 102 ? 9.045 1.118 -11.444 1.00 96.56 102 ARG A N 1
ATOM 816 C CA . ARG A 1 102 ? 8.063 0.197 -12.042 1.00 96.56 102 ARG A CA 1
ATOM 817 C C . ARG A 1 102 ? 8.717 -0.697 -13.091 1.00 96.56 102 ARG A C 1
ATOM 819 O O . ARG A 1 102 ? 8.173 -0.908 -14.183 1.00 96.56 102 ARG A O 1
ATOM 826 N N . TYR A 1 103 ? 9.912 -1.176 -12.762 1.00 96.81 103 TYR A N 1
ATOM 827 C CA . TYR A 1 103 ? 10.711 -2.006 -13.642 1.00 96.81 103 TYR A CA 1
ATOM 828 C C . TYR A 1 103 ? 10.099 -3.405 -13.777 1.00 96.81 103 TYR A C 1
ATOM 830 O O . TYR A 1 103 ? 9.696 -4.034 -12.802 1.00 96.81 103 TYR A O 1
ATOM 838 N N . VAL A 1 104 ? 10.013 -3.899 -15.014 1.00 95.62 104 VAL A N 1
ATOM 839 C CA . VAL A 1 104 ? 9.387 -5.194 -15.350 1.00 95.62 104 VAL A CA 1
ATOM 840 C C . VAL A 1 104 ? 10.390 -6.228 -15.871 1.00 95.62 104 VAL A C 1
ATOM 842 O O . VAL A 1 104 ? 9.988 -7.230 -16.458 1.00 95.62 104 VAL A O 1
ATOM 845 N N . GLY A 1 105 ? 11.691 -5.980 -15.692 1.00 94.94 105 GLY A N 1
ATOM 846 C CA . GLY A 1 105 ? 12.742 -6.907 -16.106 1.00 94.94 105 GLY A CA 1
ATOM 847 C C . GLY A 1 105 ? 12.942 -7.003 -17.620 1.00 94.94 105 GLY A C 1
ATOM 848 O O . GLY A 1 105 ? 12.473 -6.171 -18.400 1.00 94.94 105 GLY A O 1
ATOM 849 N N . GLY A 1 106 ? 13.663 -8.046 -18.030 1.00 93.94 106 GLY A N 1
ATOM 850 C CA . GLY A 1 106 ? 14.023 -8.322 -19.425 1.00 93.94 106 GLY A CA 1
ATOM 851 C C . GLY A 1 106 ? 15.525 -8.509 -19.631 1.00 93.94 106 GLY A C 1
ATOM 852 O O . GLY A 1 106 ? 16.062 -8.044 -20.633 1.00 93.94 106 GLY A O 1
ATOM 853 N N . ILE A 1 107 ? 16.197 -9.174 -18.685 1.00 93.69 107 ILE A N 1
ATOM 854 C CA . ILE A 1 107 ? 17.642 -9.434 -18.751 1.00 93.69 107 ILE A CA 1
ATOM 855 C C . ILE A 1 107 ? 18.029 -10.230 -20.006 1.00 93.69 107 ILE A C 1
ATOM 857 O O . ILE A 1 107 ? 18.970 -9.864 -20.701 1.00 93.69 107 ILE A O 1
ATOM 861 N N . GLU A 1 108 ? 17.201 -11.204 -20.399 1.00 92.69 108 GLU A N 1
ATOM 862 C CA . GLU A 1 108 ? 17.346 -11.977 -21.647 1.00 92.69 108 GLU A CA 1
ATOM 863 C C . GLU A 1 108 ? 17.185 -11.129 -22.922 1.00 92.69 108 GLU A C 1
ATOM 865 O O . GLU A 1 108 ? 17.526 -11.559 -24.019 1.00 92.69 108 GLU A O 1
ATOM 870 N N . GLN A 1 109 ? 16.650 -9.913 -22.794 1.00 92.88 109 GLN A N 1
ATOM 871 C CA . GLN A 1 109 ? 16.514 -8.934 -23.876 1.00 92.88 109 GLN A CA 1
ATOM 872 C C . GLN A 1 109 ? 17.609 -7.854 -23.806 1.00 92.88 109 GLN A C 1
ATOM 874 O O . GLN A 1 109 ? 17.501 -6.826 -24.470 1.00 92.88 109 GLN A O 1
ATOM 879 N N . GLY A 1 110 ? 18.643 -8.055 -22.980 1.00 94.88 110 GLY A N 1
ATOM 880 C CA . GLY A 1 110 ? 19.751 -7.117 -22.786 1.00 94.88 110 GLY A CA 1
ATOM 881 C C . GLY A 1 110 ? 19.437 -5.940 -21.860 1.00 94.88 110 GLY A C 1
ATOM 882 O O . GLY A 1 110 ? 20.212 -4.987 -21.806 1.00 94.88 110 GLY A O 1
ATOM 883 N N . ARG A 1 111 ? 18.307 -5.967 -21.138 1.00 95.00 111 ARG A N 1
ATOM 884 C CA . ARG A 1 111 ? 17.999 -4.945 -20.126 1.00 95.00 111 ARG A CA 1
ATOM 885 C C . ARG A 1 111 ? 18.771 -5.226 -18.823 1.00 95.00 111 ARG A C 1
ATOM 887 O O . ARG A 1 111 ? 19.178 -6.365 -18.600 1.00 95.00 111 ARG A O 1
ATOM 894 N N . PRO A 1 112 ? 18.954 -4.228 -17.939 1.00 96.12 112 PRO A N 1
ATOM 895 C CA . PRO A 1 112 ? 19.601 -4.438 -16.644 1.00 96.12 112 PRO A CA 1
ATOM 896 C C . PRO A 1 112 ? 18.949 -5.554 -15.801 1.00 96.12 112 PRO A C 1
ATOM 898 O O . PRO A 1 112 ? 17.752 -5.837 -15.976 1.00 96.12 112 PRO A O 1
ATOM 901 N N . PRO A 1 113 ? 19.690 -6.164 -14.855 1.00 96.25 113 PRO A N 1
ATOM 902 C CA . PRO A 1 113 ? 19.091 -7.026 -13.839 1.00 96.25 113 PRO A CA 1
ATOM 903 C C . PRO A 1 113 ? 18.058 -6.248 -13.009 1.00 96.25 113 PRO A C 1
ATOM 905 O O . PRO A 1 113 ? 18.011 -5.015 -13.043 1.00 96.25 113 PRO A O 1
ATOM 908 N N . TYR A 1 114 ? 17.195 -6.968 -12.291 1.00 94.19 114 TYR A N 1
ATOM 909 C CA . TYR A 1 114 ? 16.078 -6.352 -11.573 1.00 94.19 114 TYR A CA 1
ATOM 910 C C . TYR A 1 114 ? 16.541 -5.359 -10.515 1.00 94.19 114 TYR A C 1
ATOM 912 O O . TYR A 1 114 ? 15.963 -4.284 -10.426 1.00 94.19 114 TYR A O 1
ATOM 920 N N . GLU A 1 115 ? 17.603 -5.692 -9.785 1.00 93.56 115 GLU A N 1
ATOM 921 C CA . GLU A 1 115 ? 18.188 -4.856 -8.742 1.00 93.56 115 GLU A CA 1
ATOM 922 C C . GLU A 1 115 ? 18.575 -3.495 -9.318 1.00 93.56 115 GLU A C 1
ATOM 924 O O . GLU A 1 115 ? 18.058 -2.481 -8.873 1.00 93.56 115 GLU A O 1
ATOM 929 N N . ALA A 1 116 ? 19.369 -3.480 -10.394 1.00 96.12 116 ALA A N 1
ATOM 930 C CA . ALA A 1 116 ? 19.793 -2.242 -11.047 1.00 96.12 116 ALA A CA 1
ATOM 931 C C . ALA A 1 116 ? 18.627 -1.463 -11.680 1.00 96.12 116 ALA A C 1
ATOM 933 O O . ALA A 1 116 ? 18.661 -0.238 -11.746 1.00 96.12 116 ALA A O 1
ATOM 934 N N . GLY A 1 117 ? 17.602 -2.159 -12.183 1.00 96.31 117 GLY A N 1
ATOM 935 C CA . GLY A 1 117 ? 16.429 -1.516 -12.777 1.00 96.31 117 GLY A CA 1
ATOM 936 C C . GLY A 1 117 ? 15.466 -0.909 -11.750 1.00 96.31 117 GLY A C 1
ATOM 937 O O . GLY A 1 117 ? 14.817 0.087 -12.058 1.00 96.31 117 GLY A O 1
ATOM 938 N N . CYS A 1 118 ? 15.376 -1.507 -10.561 1.00 96.38 118 CYS A N 1
ATOM 939 C CA . CYS A 1 118 ? 14.576 -1.052 -9.419 1.00 96.38 118 CYS A CA 1
ATOM 940 C C . CYS A 1 118 ? 15.340 -0.112 -8.468 1.00 96.38 118 CYS A C 1
ATOM 942 O O . CYS A 1 118 ? 14.798 0.251 -7.432 1.00 96.38 118 CYS A O 1
ATOM 944 N N . SER A 1 119 ? 16.599 0.207 -8.777 1.00 95.12 119 SER A N 1
ATOM 945 C CA . SER A 1 119 ? 17.449 1.128 -8.013 1.00 95.12 119 SER A CA 1
ATOM 946 C C . SER A 1 119 ? 18.082 2.183 -8.931 1.00 95.12 119 SER A C 1
ATOM 948 O O . SER A 1 119 ? 19.238 2.571 -8.756 1.00 95.12 119 SER A O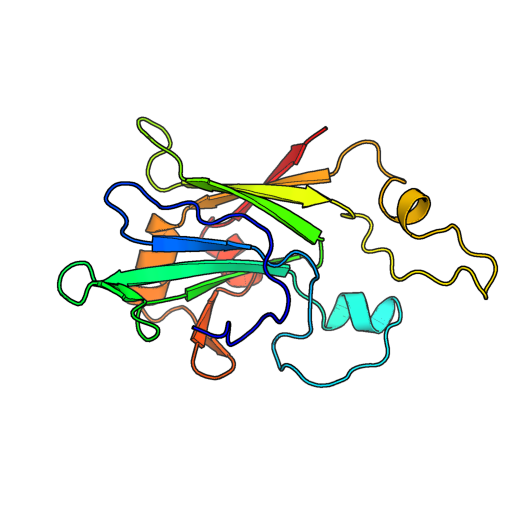 1
ATOM 950 N N . ALA A 1 120 ? 17.379 2.554 -10.001 1.00 95.25 120 ALA A N 1
ATOM 951 C CA . ALA A 1 120 ? 17.867 3.507 -10.993 1.00 95.25 120 ALA A CA 1
ATOM 952 C C . ALA A 1 120 ? 17.581 4.962 -10.589 1.00 95.25 120 ALA A C 1
ATOM 954 O O . ALA A 1 120 ? 18.156 5.880 -11.177 1.00 95.25 120 ALA A O 1
ATOM 955 N N . ARG A 1 121 ? 16.677 5.184 -9.630 1.00 93.56 121 ARG A N 1
ATOM 956 C CA . ARG A 1 121 ? 16.439 6.480 -8.988 1.00 93.56 121 ARG A CA 1
ATOM 957 C C . ARG A 1 121 ? 17.190 6.570 -7.665 1.00 93.56 121 ARG A C 1
ATOM 959 O O . ARG A 1 121 ? 17.383 5.570 -6.988 1.00 93.56 121 ARG A O 1
ATOM 966 N N . ASP A 1 122 ? 17.545 7.797 -7.290 1.00 93.56 122 ASP A N 1
ATOM 967 C CA . ASP A 1 122 ? 18.224 8.081 -6.019 1.00 93.56 122 ASP A CA 1
ATOM 968 C C . ASP A 1 122 ? 17.308 7.903 -4.798 1.00 93.56 122 ASP A C 1
ATOM 970 O O . ASP A 1 122 ? 17.800 7.731 -3.687 1.00 93.56 122 ASP A O 1
ATOM 974 N N . THR A 1 123 ? 15.988 7.995 -4.991 1.00 95.38 123 THR A N 1
ATOM 975 C CA . THR A 1 123 ? 14.980 7.885 -3.932 1.00 95.38 123 THR A CA 1
ATOM 976 C C . THR A 1 123 ? 13.721 7.178 -4.420 1.00 95.38 123 THR A C 1
ATOM 978 O O . THR A 1 123 ? 13.326 7.289 -5.588 1.00 95.38 123 THR A O 1
ATOM 981 N N . ASP A 1 124 ? 13.062 6.500 -3.485 1.00 97.00 124 ASP A N 1
ATOM 982 C CA . ASP A 1 124 ? 11.718 5.954 -3.626 1.00 97.00 124 ASP A CA 1
ATOM 983 C C . ASP A 1 124 ? 10.730 6.796 -2.795 1.00 97.00 124 ASP A C 1
ATOM 985 O O . ASP A 1 124 ? 10.943 7.994 -2.583 1.00 97.00 124 ASP A O 1
ATOM 989 N N . PHE A 1 125 ? 9.593 6.224 -2.389 1.00 97.44 125 PHE A N 1
ATOM 990 C CA . PHE A 1 125 ? 8.537 6.968 -1.705 1.00 97.44 125 PHE A CA 1
ATOM 991 C C . PHE A 1 125 ? 8.067 6.304 -0.413 1.00 97.44 125 PHE A C 1
ATOM 993 O O . PHE A 1 125 ? 7.654 5.140 -0.409 1.00 97.44 125 PHE A O 1
ATOM 1000 N N . LEU A 1 126 ? 7.943 7.121 0.627 1.00 97.94 126 LEU A N 1
ATOM 1001 C CA . LEU A 1 126 ? 7.153 6.830 1.808 1.00 97.9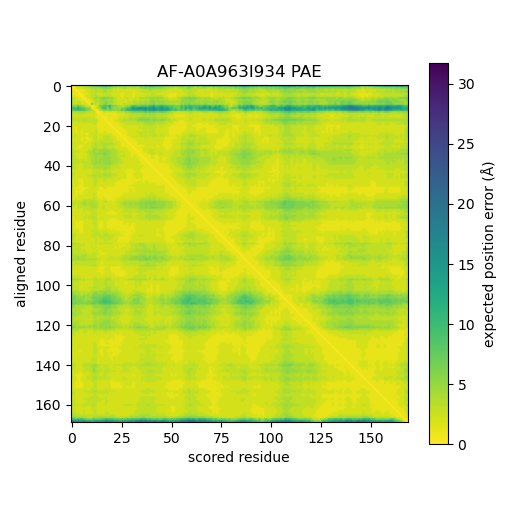4 126 LEU A CA 1
ATOM 1002 C C . LEU A 1 126 ? 5.683 7.165 1.536 1.00 97.94 126 LEU A C 1
ATOM 1004 O O . LEU A 1 126 ? 5.328 8.305 1.216 1.00 97.94 126 LEU A O 1
ATOM 1008 N N . HIS A 1 127 ? 4.815 6.173 1.695 1.00 97.94 127 HIS A N 1
ATOM 1009 C CA . HIS A 1 127 ? 3.369 6.328 1.622 1.00 97.94 127 HIS A CA 1
ATOM 1010 C C . HIS A 1 127 ? 2.853 6.717 3.003 1.00 97.94 127 HIS A C 1
ATOM 1012 O O . HIS A 1 127 ? 2.891 5.913 3.932 1.00 97.94 127 HIS A O 1
ATOM 1018 N N . VAL A 1 128 ? 2.343 7.937 3.132 1.00 98.38 128 VAL A N 1
ATOM 1019 C CA . VAL A 1 128 ? 1.680 8.413 4.348 1.00 98.38 128 VAL A CA 1
ATOM 1020 C C . VAL A 1 128 ? 0.179 8.355 4.117 1.00 98.38 128 VAL A C 1
ATOM 1022 O O . VAL A 1 128 ? -0.347 9.066 3.260 1.00 98.38 128 VAL A O 1
ATOM 1025 N N . ILE A 1 129 ? -0.508 7.482 4.849 1.00 98.62 129 ILE A N 1
ATOM 1026 C CA . ILE A 1 129 ? -1.934 7.206 4.658 1.00 98.62 129 ILE A CA 1
ATOM 1027 C C . ILE A 1 129 ? -2.716 7.593 5.910 1.00 98.62 129 ILE A C 1
ATOM 1029 O O . ILE A 1 129 ? -2.448 7.066 6.986 1.00 98.62 129 ILE A O 1
ATOM 1033 N N . ASP A 1 130 ? -3.718 8.460 5.765 1.00 98.62 130 ASP A N 1
ATOM 1034 C CA . ASP A 1 130 ? -4.705 8.765 6.809 1.00 98.62 130 ASP A CA 1
ATOM 1035 C C . ASP A 1 130 ? -5.761 7.647 6.862 1.00 98.62 130 ASP A C 1
ATOM 1037 O O . ASP A 1 130 ? -6.811 7.696 6.208 1.00 98.62 130 ASP A O 1
ATOM 1041 N N . TRP A 1 131 ? -5.457 6.582 7.604 1.00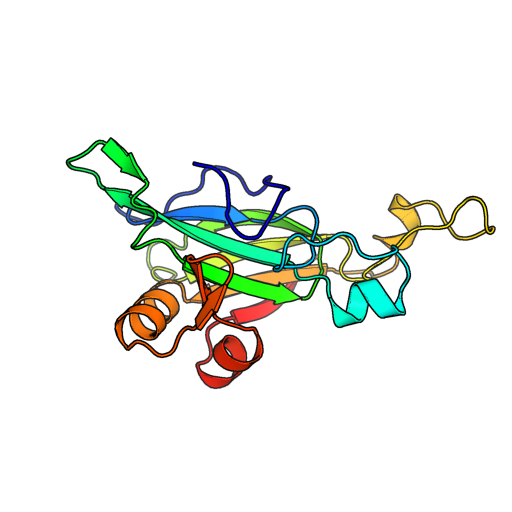 98.19 131 TRP A N 1
ATOM 1042 C CA . TRP A 1 131 ? -6.312 5.399 7.692 1.00 98.19 131 TRP A CA 1
ATOM 1043 C C . TRP A 1 131 ? -7.599 5.662 8.476 1.00 98.19 131 TRP A C 1
ATOM 1045 O O . TRP A 1 131 ? -8.608 5.001 8.219 1.00 98.19 131 TRP A O 1
ATOM 1055 N N . LYS A 1 132 ? -7.610 6.637 9.396 1.00 98.12 132 LYS A N 1
ATOM 1056 C CA . LYS A 1 132 ? -8.833 7.032 10.113 1.00 98.12 132 LYS A CA 1
ATOM 1057 C C . LYS A 1 132 ? -9.810 7.738 9.185 1.00 98.12 132 LYS A C 1
ATOM 1059 O O . LYS A 1 132 ? -11.005 7.433 9.189 1.00 98.12 132 LYS A O 1
ATOM 1064 N N . LYS A 1 133 ? -9.317 8.633 8.333 1.00 98.56 133 LYS A N 1
ATOM 1065 C CA . LYS A 1 133 ? -10.143 9.257 7.300 1.00 98.56 133 LYS A CA 1
ATOM 1066 C C . LYS A 1 133 ? -10.562 8.250 6.232 1.00 98.56 133 LYS A C 1
ATOM 1068 O O . LYS A 1 133 ? -11.708 8.290 5.789 1.00 98.56 133 LYS A O 1
ATOM 1073 N N . ALA A 1 134 ? -9.695 7.303 5.872 1.00 98.69 134 ALA A N 1
ATOM 1074 C CA . ALA A 1 134 ? -10.045 6.199 4.980 1.00 98.69 134 ALA A CA 1
ATOM 1075 C C . ALA A 1 134 ? -11.183 5.326 5.551 1.00 98.69 134 ALA A C 1
ATOM 1077 O O . ALA A 1 134 ? -12.144 5.037 4.836 1.00 98.69 134 ALA A O 1
ATOM 1078 N N . GLU A 1 135 ? -11.136 4.984 6.845 1.00 98.50 135 GLU A N 1
ATOM 1079 C CA . GLU A 1 135 ? -12.222 4.289 7.558 1.00 98.50 135 GLU A CA 1
ATOM 1080 C C . GLU A 1 135 ? -13.543 5.068 7.442 1.00 98.50 135 GLU A C 1
ATOM 1082 O O . GLU A 1 135 ? -14.573 4.489 7.090 1.00 98.50 135 GLU A O 1
ATOM 1087 N N . ALA A 1 136 ? -13.520 6.388 7.655 1.00 98.62 136 ALA A N 1
ATOM 1088 C CA . ALA A 1 136 ? -14.704 7.235 7.510 1.00 98.62 136 ALA A CA 1
ATOM 1089 C C . ALA A 1 136 ? -15.242 7.273 6.065 1.00 98.62 136 ALA A C 1
ATOM 1091 O O . ALA A 1 136 ? -16.455 7.249 5.853 1.00 98.62 136 ALA A O 1
ATOM 1092 N N . VAL A 1 137 ? -14.361 7.285 5.057 1.00 98.62 137 VAL A N 1
ATOM 1093 C CA . VAL A 1 137 ? -14.735 7.224 3.631 1.00 98.62 137 VAL A CA 1
ATOM 1094 C C . VAL A 1 137 ? -15.425 5.898 3.291 1.00 98.62 137 VAL A C 1
ATOM 1096 O O . VAL A 1 137 ? -16.425 5.899 2.566 1.00 98.62 137 VAL A O 1
ATOM 1099 N N . VAL A 1 138 ? -14.941 4.777 3.834 1.00 98.56 138 VAL A N 1
ATOM 1100 C CA . VAL A 1 138 ? -15.583 3.459 3.680 1.00 98.56 138 VAL A CA 1
ATOM 1101 C C . VAL A 1 138 ? -16.936 3.433 4.390 1.00 98.56 138 VAL A C 1
ATOM 1103 O O . VAL A 1 138 ? -17.929 3.038 3.780 1.00 98.56 138 VAL A O 1
ATOM 1106 N N . ALA A 1 139 ? -17.009 3.915 5.634 1.00 98.12 139 ALA A N 1
ATOM 1107 C CA . ALA A 1 139 ? -18.247 3.967 6.414 1.00 98.12 139 ALA A CA 1
ATOM 1108 C C . ALA A 1 139 ? -19.331 4.843 5.761 1.00 98.12 139 ALA A C 1
ATOM 1110 O O . ALA A 1 139 ? -20.517 4.537 5.857 1.00 98.12 139 ALA A O 1
ATOM 1111 N N . ALA A 1 140 ? -18.931 5.897 5.045 1.00 98.06 140 ALA A N 1
ATOM 1112 C CA . ALA A 1 140 ? -19.828 6.750 4.267 1.00 98.06 140 ALA A CA 1
ATOM 1113 C C . ALA A 1 140 ? -20.297 6.120 2.938 1.00 98.06 140 ALA A C 1
ATOM 1115 O O . ALA A 1 140 ? -21.008 6.772 2.174 1.00 98.06 140 ALA A O 1
ATOM 1116 N N . GLY A 1 141 ? -19.880 4.890 2.617 1.00 97.44 141 GLY A N 1
ATOM 1117 C CA . GLY A 1 141 ? -20.274 4.187 1.393 1.00 97.44 141 GLY A CA 1
ATOM 1118 C C . GLY A 1 141 ? -19.665 4.758 0.109 1.00 97.44 141 GLY A C 1
ATOM 1119 O O . GLY A 1 141 ? -20.161 4.473 -0.978 1.00 97.44 141 GLY A O 1
ATOM 1120 N N . LYS A 1 142 ? -18.604 5.572 0.212 1.00 98.19 142 LYS A N 1
ATOM 1121 C CA . LYS A 1 142 ? -17.933 6.183 -0.951 1.00 98.19 142 LYS A CA 1
ATOM 1122 C C . LYS A 1 142 ? -16.929 5.245 -1.629 1.00 98.19 142 LYS A C 1
ATOM 1124 O O . LYS A 1 142 ? -16.573 5.463 -2.785 1.00 98.19 142 LYS A O 1
ATOM 1129 N N . ALA A 1 143 ? -16.434 4.244 -0.902 1.00 97.88 143 ALA A N 1
ATOM 1130 C CA . ALA A 1 143 ? -15.519 3.241 -1.430 1.00 97.88 143 ALA A CA 1
ATOM 1131 C C . ALA A 1 143 ? -16.240 2.261 -2.372 1.00 97.88 143 ALA A C 1
ATOM 1133 O O . ALA A 1 143 ? -17.461 2.124 -2.354 1.00 97.88 143 ALA A O 1
ATOM 1134 N N . THR A 1 144 ? -15.469 1.542 -3.183 1.00 97.75 144 THR A N 1
ATOM 1135 C CA . THR A 1 144 ? -15.998 0.523 -4.104 1.00 97.75 144 THR A CA 1
ATOM 1136 C C . THR A 1 144 ? -15.660 -0.874 -3.605 1.00 97.75 144 THR A C 1
ATOM 1138 O O . THR A 1 144 ? -14.778 -1.029 -2.765 1.00 97.75 144 THR A O 1
ATOM 1141 N N . LYS A 1 145 ? -16.340 -1.907 -4.111 1.00 97.44 145 LYS A N 1
ATOM 1142 C CA . LYS A 1 145 ? -15.957 -3.296 -3.839 1.00 97.44 145 LYS A CA 1
ATOM 1143 C C . LYS A 1 145 ? -15.267 -3.917 -5.044 1.00 97.44 145 LYS A C 1
ATOM 1145 O O . LYS A 1 145 ? -15.837 -3.945 -6.131 1.00 97.44 145 LYS A O 1
ATOM 1150 N N . ILE A 1 146 ? -14.082 -4.480 -4.829 1.00 97.19 146 ILE A N 1
ATOM 1151 C CA . ILE A 1 146 ? -13.375 -5.325 -5.798 1.00 97.19 146 ILE A CA 1
ATOM 1152 C C . ILE A 1 146 ? -13.208 -6.698 -5.153 1.00 97.19 146 ILE A C 1
ATOM 1154 O O . ILE A 1 146 ? -12.771 -6.796 -4.012 1.00 97.19 146 ILE A O 1
ATOM 1158 N N . ASN A 1 147 ? -13.624 -7.760 -5.847 1.00 95.31 147 ASN A N 1
ATOM 1159 C CA . ASN A 1 147 ? -13.663 -9.126 -5.300 1.00 95.31 147 ASN A CA 1
ATOM 1160 C C . ASN A 1 147 ? -14.393 -9.209 -3.938 1.00 95.31 147 ASN A C 1
ATOM 1162 O O . ASN A 1 147 ? -13.990 -9.955 -3.052 1.00 95.31 147 ASN A O 1
ATOM 1166 N N . GLY A 1 148 ? -15.449 -8.403 -3.755 1.00 95.50 148 GLY A N 1
ATOM 1167 C CA . GLY A 1 148 ? -16.225 -8.331 -2.509 1.00 95.50 148 GLY A CA 1
ATOM 1168 C C . GLY A 1 148 ? -15.596 -7.501 -1.379 1.00 95.50 148 GLY A C 1
ATOM 1169 O O . GLY A 1 148 ? -16.256 -7.296 -0.361 1.00 95.50 148 GLY A O 1
ATOM 1170 N N . HIS A 1 149 ? -14.384 -6.973 -1.569 1.00 97.44 149 HIS A N 1
ATOM 1171 C CA . HIS A 1 149 ? -13.601 -6.253 -0.560 1.00 97.44 149 HIS A CA 1
ATOM 1172 C C . HIS A 1 149 ? -13.647 -4.740 -0.738 1.00 97.44 149 HIS A C 1
ATOM 1174 O O . HIS A 1 149 ? -13.527 -4.244 -1.863 1.00 97.44 149 HIS A O 1
ATOM 1180 N N . TRP A 1 150 ? -13.781 -3.998 0.362 1.00 98.50 150 TRP A N 1
ATOM 1181 C CA . TRP A 1 150 ? -13.793 -2.538 0.322 1.00 98.50 150 TRP A CA 1
ATOM 1182 C C . TRP A 1 150 ? -12.451 -1.994 -0.154 1.00 98.50 150 TRP A C 1
ATOM 1184 O O . TRP A 1 150 ? -11.399 -2.252 0.420 1.00 98.50 150 TRP A O 1
ATOM 1194 N N . THR A 1 151 ? -12.498 -1.226 -1.230 1.00 98.62 151 THR A N 1
ATOM 1195 C CA . THR A 1 151 ? -11.328 -0.721 -1.932 1.00 98.62 151 THR A CA 1
ATOM 1196 C C . THR A 1 151 ? -11.512 0.763 -2.198 1.00 98.62 151 THR A C 1
ATOM 1198 O O . THR A 1 151 ? -12.523 1.186 -2.771 1.00 98.62 151 THR A O 1
ATOM 1201 N N . ILE A 1 152 ? -10.523 1.549 -1.786 1.00 98.81 152 ILE A N 1
ATOM 1202 C CA . ILE A 1 152 ? -10.412 2.980 -2.046 1.00 98.81 152 ILE A CA 1
ATOM 1203 C C . ILE A 1 152 ? -9.463 3.156 -3.242 1.00 98.81 152 ILE A C 1
ATOM 1205 O O . ILE A 1 152 ? -8.257 2.937 -3.091 1.00 98.81 152 ILE A O 1
ATOM 1209 N N . PRO A 1 153 ? -9.981 3.505 -4.437 1.00 97.94 153 PRO A N 1
ATOM 1210 C CA . PRO A 1 153 ? -9.154 3.759 -5.614 1.00 97.94 153 PRO A CA 1
ATOM 1211 C C . PRO A 1 153 ? -8.253 4.980 -5.419 1.00 97.94 153 PRO A C 1
ATOM 1213 O O . PRO A 1 153 ? -8.581 5.883 -4.649 1.00 97.94 153 PRO A O 1
ATOM 1216 N N . LEU A 1 154 ? -7.152 5.043 -6.170 1.00 96.75 154 LEU A N 1
ATOM 1217 C CA . LEU A 1 154 ? -6.173 6.126 -6.058 1.00 96.75 154 LEU A CA 1
ATOM 1218 C C . LEU A 1 154 ? -6.804 7.507 -6.300 1.00 96.75 154 LEU A C 1
ATOM 1220 O O . LEU A 1 154 ? -6.492 8.463 -5.598 1.00 96.75 154 LEU A O 1
ATOM 1224 N N . GLU A 1 155 ? -7.744 7.610 -7.239 1.00 97.44 155 GLU A N 1
ATOM 1225 C CA . GLU A 1 155 ? -8.463 8.848 -7.548 1.00 97.44 155 GLU A CA 1
ATOM 1226 C C . GLU A 1 155 ? -9.306 9.327 -6.359 1.00 97.44 155 GLU A C 1
ATOM 1228 O O . GLU A 1 155 ? -9.382 10.527 -6.088 1.00 97.44 155 GLU A O 1
ATOM 1233 N N . LEU A 1 156 ? -9.911 8.390 -5.621 1.00 98.56 156 LEU A N 1
ATOM 1234 C CA . LEU A 1 156 ? -10.654 8.701 -4.403 1.00 98.56 156 LEU A CA 1
ATOM 1235 C C . LEU A 1 156 ? -9.701 9.113 -3.277 1.00 98.56 156 LEU A C 1
ATOM 1237 O O . LEU A 1 156 ? -9.990 10.077 -2.573 1.00 98.56 156 LEU A O 1
ATOM 1241 N N . SER A 1 157 ? -8.548 8.449 -3.153 1.00 98.44 157 SER A N 1
ATOM 1242 C CA . SER A 1 157 ? -7.501 8.839 -2.205 1.00 98.44 157 SER A CA 1
ATOM 1243 C C . SER A 1 157 ? -6.999 10.258 -2.450 1.00 98.44 157 SER A C 1
ATOM 1245 O O . SER A 1 157 ? -6.842 11.010 -1.494 1.00 98.44 157 SER A O 1
ATOM 1247 N N . VAL A 1 158 ? -6.803 10.659 -3.709 1.00 97.69 158 VAL A N 1
ATOM 1248 C CA . VAL A 1 158 ? -6.414 12.035 -4.062 1.00 97.69 158 VAL A CA 1
ATOM 1249 C C . VAL A 1 158 ? -7.537 13.015 -3.730 1.00 97.69 158 VAL A C 1
ATOM 1251 O O . VAL A 1 158 ? -7.302 14.016 -3.059 1.00 97.69 158 VAL A O 1
ATOM 1254 N N . LYS A 1 159 ? -8.772 12.717 -4.152 1.00 98.31 159 LYS A N 1
ATOM 1255 C CA . LYS A 1 159 ? -9.935 13.589 -3.932 1.00 98.31 159 LYS A CA 1
ATOM 1256 C C . LYS A 1 159 ? -10.208 13.847 -2.450 1.00 98.31 159 LYS A C 1
ATOM 1258 O O . LYS A 1 159 ? -10.561 14.961 -2.075 1.00 98.31 159 LYS A O 1
ATOM 1263 N N . GLU A 1 160 ? -10.088 12.815 -1.624 1.00 98.38 160 GLU A N 1
ATOM 1264 C CA . GLU A 1 160 ? -10.365 12.888 -0.189 1.00 98.38 160 GLU A CA 1
ATOM 1265 C C . GLU A 1 160 ? -9.088 13.170 0.627 1.00 98.38 160 GLU A C 1
ATOM 1267 O O . GLU A 1 160 ? -9.168 13.259 1.847 1.00 98.38 160 GLU A O 1
ATOM 1272 N N . GLY A 1 161 ? -7.916 13.346 0.002 1.00 98.00 161 GLY A N 1
ATOM 1273 C CA . GLY A 1 161 ? -6.651 13.637 0.691 1.00 98.00 161 GLY A CA 1
ATOM 1274 C C . GLY A 1 161 ? -6.243 12.553 1.694 1.00 98.00 161 GLY A C 1
ATOM 1275 O O . GLY A 1 161 ? -6.017 12.857 2.865 1.00 98.00 161 GLY A O 1
ATOM 1276 N N . LEU A 1 162 ? -6.231 11.292 1.253 1.00 98.50 162 LEU A N 1
ATOM 1277 C CA . LEU A 1 162 ? -5.966 10.114 2.091 1.00 98.50 162 LEU A CA 1
ATOM 1278 C C . LEU A 1 162 ? -4.532 9.602 1.996 1.00 98.50 162 LEU A C 1
ATOM 1280 O O . LEU A 1 162 ? -4.055 9.010 2.953 1.00 98.50 162 LEU A O 1
ATOM 1284 N N . LEU A 1 163 ? -3.878 9.769 0.845 1.00 98.38 163 LEU A N 1
ATOM 1285 C CA . LEU A 1 163 ? -2.551 9.222 0.564 1.00 98.38 163 LEU A CA 1
ATOM 1286 C C . LEU A 1 163 ? -1.626 10.340 0.088 1.00 98.38 163 LEU A C 1
ATOM 1288 O O . LEU A 1 163 ? -1.935 11.034 -0.882 1.00 98.38 163 LEU A O 1
ATOM 1292 N N . TYR A 1 164 ? -0.476 10.447 0.741 1.00 98.00 164 TYR A N 1
ATOM 1293 C CA . TYR A 1 164 ? 0.606 11.361 0.404 1.00 98.00 164 TYR A CA 1
ATOM 1294 C C . TYR A 1 164 ? 1.869 10.549 0.117 1.00 98.00 164 TYR A C 1
ATOM 1296 O O . TYR A 1 164 ? 2.114 9.532 0.764 1.00 98.00 164 TYR A O 1
ATOM 1304 N N . LEU A 1 165 ? 2.662 10.997 -0.854 1.00 97.06 165 LEU A N 1
ATOM 1305 C CA . LEU A 1 165 ? 3.961 10.407 -1.170 1.00 97.06 165 LEU A CA 1
ATOM 1306 C C . LEU A 1 165 ? 5.052 11.403 -0.800 1.00 97.06 165 LEU A C 1
ATOM 1308 O O . LEU A 1 165 ? 5.048 12.532 -1.294 1.00 97.06 165 LEU A O 1
ATOM 1312 N N . ILE A 1 166 ? 5.971 10.979 0.060 1.00 97.12 166 ILE A N 1
ATOM 1313 C CA . ILE A 1 166 ? 7.150 11.751 0.457 1.00 97.12 166 ILE A CA 1
ATOM 1314 C C . ILE A 1 166 ? 8.374 11.023 -0.102 1.00 97.12 166 ILE A C 1
ATOM 1316 O O . ILE A 1 166 ? 8.447 9.809 0.071 1.00 97.12 166 ILE A O 1
ATOM 1320 N N . PRO A 1 167 ? 9.315 11.701 -0.782 1.00 95.56 167 PRO A N 1
ATOM 1321 C CA . PRO A 1 167 ? 10.567 11.071 -1.189 1.00 95.56 167 PRO A CA 1
ATOM 1322 C C . PRO A 1 167 ? 11.304 10.471 0.017 1.00 95.56 167 PRO A C 1
ATOM 1324 O O . PRO A 1 167 ? 11.447 11.138 1.042 1.00 95.56 167 PRO A O 1
ATOM 1327 N N . GLU A 1 168 ? 11.766 9.235 -0.117 1.00 87.31 168 GLU A N 1
ATOM 1328 C CA . GLU A 1 168 ? 12.470 8.467 0.912 1.00 87.31 168 GLU A CA 1
ATOM 1329 C C . GLU A 1 168 ? 13.769 7.914 0.317 1.00 87.31 168 GLU A C 1
ATOM 1331 O O . GLU A 1 168 ? 13.759 7.379 -0.793 1.00 87.31 168 GLU A O 1
ATOM 1336 N N . ALA A 1 169 ? 14.878 8.123 1.029 1.00 68.38 169 ALA A N 1
ATOM 1337 C CA . ALA A 1 169 ? 16.233 7.750 0.625 1.00 68.38 169 ALA A CA 1
ATOM 1338 C C . ALA A 1 169 ? 16.773 6.636 1.523 1.00 68.38 169 ALA A C 1
ATOM 1340 O O . ALA A 1 169 ? 16.502 6.711 2.746 1.00 68.38 169 ALA A O 1
#

Mean predicted aligned error: 2.95 Å

Radius of gyration: 16.06 Å; Cα contacts (8 Å, |Δi|>4): 396; chains: 1; bounding box: 40×28×45 Å